Protein AF-D6M3D1-F1 (afdb_monomer)

Mean predicted aligned error: 7.41 Å

Structure (mmCIF, N/CA/C/O backbone):
data_AF-D6M3D1-F1
#
_entry.id   AF-D6M3D1-F1
#
loop_
_atom_site.group_PDB
_atom_site.id
_atom_site.type_symbol
_atom_site.label_atom_id
_atom_site.label_alt_id
_atom_site.label_comp_id
_atom_site.label_asym_id
_atom_site.label_entity_id
_atom_site.label_seq_id
_atom_site.pdbx_PDB_ins_code
_atom_site.Cartn_x
_atom_site.Cartn_y
_atom_site.Cartn_z
_atom_site.occupancy
_atom_site.B_iso_or_equiv
_atom_site.auth_seq_id
_atom_site.auth_comp_id
_atom_site.auth_asym_id
_atom_site.auth_atom_id
_atom_site.pdbx_PDB_model_num
ATOM 1 N N . MET A 1 1 ? -21.989 2.930 -2.222 1.00 42.53 1 MET A N 1
ATOM 2 C CA . MET A 1 1 ? -20.893 2.356 -3.030 1.00 42.53 1 MET A CA 1
ATOM 3 C C . MET A 1 1 ? -19.712 2.123 -2.105 1.00 42.53 1 MET A C 1
ATOM 5 O O . MET A 1 1 ? -19.308 3.063 -1.435 1.00 42.53 1 MET A O 1
ATOM 9 N N . LEU A 1 2 ? -19.244 0.880 -1.983 1.00 46.50 2 LEU A N 1
ATOM 10 C CA . LEU A 1 2 ? -18.088 0.535 -1.147 1.00 46.50 2 LEU A CA 1
ATOM 11 C C . LEU A 1 2 ? -16.801 0.974 -1.871 1.00 46.50 2 LEU A C 1
ATOM 13 O O . LEU A 1 2 ? -16.704 0.818 -3.087 1.00 46.50 2 LEU A O 1
ATOM 17 N N . ARG A 1 3 ? -15.863 1.591 -1.142 1.00 58.75 3 ARG A N 1
ATOM 18 C CA . ARG A 1 3 ? -14.652 2.229 -1.692 1.00 58.75 3 ARG A CA 1
ATOM 19 C C . ARG A 1 3 ? -13.687 1.204 -2.290 1.00 58.75 3 ARG A C 1
ATOM 21 O O . ARG A 1 3 ? -13.501 0.133 -1.718 1.00 58.75 3 ARG A O 1
ATOM 28 N N . GLN A 1 4 ? -13.034 1.560 -3.398 1.00 58.00 4 GLN A N 1
ATOM 29 C CA . GLN A 1 4 ? -11.990 0.733 -4.003 1.00 58.00 4 GLN A CA 1
ATOM 30 C C . GLN A 1 4 ? -10.593 1.175 -3.531 1.00 58.00 4 GLN A C 1
ATOM 32 O O . GLN A 1 4 ? -10.290 2.369 -3.536 1.00 58.00 4 GLN A O 1
ATOM 37 N N . PRO A 1 5 ? -9.724 0.239 -3.127 1.00 56.03 5 PRO A N 1
ATOM 38 C CA . PRO A 1 5 ? -8.331 0.546 -2.837 1.00 56.03 5 PRO A CA 1
ATOM 39 C C . PRO A 1 5 ? -7.579 0.931 -4.128 1.00 56.03 5 PRO A C 1
ATOM 41 O O . PRO A 1 5 ? -7.774 0.308 -5.173 1.00 56.03 5 PRO A O 1
ATOM 44 N N . GLY A 1 6 ? -6.759 1.990 -4.063 1.00 57.44 6 GLY A N 1
ATOM 45 C CA . GLY A 1 6 ? -6.112 2.628 -5.224 1.00 57.44 6 GLY A CA 1
ATOM 46 C C . GLY A 1 6 ? -6.870 3.821 -5.844 1.00 57.44 6 GLY A C 1
ATOM 47 O O . GLY A 1 6 ? -6.588 4.177 -6.986 1.00 57.44 6 GLY A O 1
ATOM 48 N N . SER A 1 7 ? -7.847 4.403 -5.131 1.00 55.56 7 SER A N 1
ATOM 49 C CA . SER A 1 7 ? -8.522 5.673 -5.488 1.00 55.56 7 SER A CA 1
ATOM 50 C C . SER A 1 7 ? -7.601 6.891 -5.245 1.00 55.56 7 SER A C 1
ATOM 52 O O . SER A 1 7 ? -6.604 6.743 -4.540 1.00 55.56 7 SER A O 1
ATOM 54 N N . PRO A 1 8 ? -7.900 8.099 -5.771 1.00 55.38 8 PRO A N 1
ATOM 55 C CA . PRO A 1 8 ? -7.046 9.280 -5.624 1.00 55.38 8 PRO A CA 1
ATOM 56 C C . PRO A 1 8 ? -6.716 9.630 -4.163 1.00 55.38 8 PRO A C 1
ATOM 58 O O . PRO A 1 8 ? -7.561 9.505 -3.274 1.00 55.38 8 PRO A O 1
ATOM 61 N N . GLU A 1 9 ? -5.510 10.166 -3.947 1.00 53.28 9 GLU A N 1
ATOM 62 C CA . GLU A 1 9 ? -4.896 10.507 -2.646 1.00 53.28 9 GLU A CA 1
ATOM 63 C C . GLU A 1 9 ? -5.840 11.290 -1.698 1.00 53.28 9 GLU A C 1
ATOM 65 O O . GLU A 1 9 ? -5.887 11.048 -0.490 1.00 53.28 9 GLU A O 1
ATOM 70 N N . GLY A 1 10 ? -6.679 12.179 -2.249 1.00 52.38 10 GLY A N 1
ATOM 71 C CA . GLY A 1 10 ? -7.634 12.994 -1.484 1.00 52.38 10 GLY A CA 1
ATOM 72 C C . GLY A 1 10 ? -8.799 12.218 -0.853 1.00 52.38 10 GLY A C 1
ATOM 73 O O . GLY A 1 10 ? -9.329 12.629 0.181 1.00 52.38 10 GLY A O 1
ATOM 74 N N . GLU A 1 11 ? -9.193 11.076 -1.418 1.00 62.41 11 GLU A N 1
ATOM 75 C CA . GLU A 1 11 ? -10.293 10.274 -0.876 1.00 62.41 11 GLU A CA 1
ATOM 76 C C . GLU A 1 11 ? -9.828 9.415 0.300 1.00 62.41 11 GLU A C 1
ATOM 78 O O . GLU A 1 11 ? -10.554 9.293 1.294 1.00 62.41 11 GLU A O 1
ATOM 83 N N . LEU A 1 12 ? -8.611 8.865 0.232 1.00 75.44 12 LEU A N 1
ATOM 84 C CA . LEU A 1 12 ? -8.022 8.106 1.333 1.00 75.44 12 LEU A CA 1
ATOM 85 C C . LEU A 1 12 ? -7.823 8.987 2.564 1.00 75.44 12 LEU A C 1
ATOM 87 O O . LEU A 1 12 ? -8.212 8.591 3.660 1.00 75.44 12 LEU A O 1
ATOM 91 N N . TYR A 1 13 ? -7.339 10.215 2.372 1.00 71.50 13 TYR A N 1
ATOM 92 C CA . TYR A 1 13 ? -7.210 11.192 3.449 1.00 71.50 13 TYR A CA 1
ATOM 93 C C . TYR A 1 13 ? -8.528 11.398 4.219 1.00 71.50 13 TYR A C 1
ATOM 95 O O . TYR A 1 13 ? -8.532 11.416 5.450 1.00 71.50 13 TYR A O 1
ATOM 103 N N . GLY A 1 14 ? -9.667 11.482 3.519 1.00 78.12 14 GLY A N 1
ATOM 104 C CA . GLY A 1 14 ? -10.984 11.612 4.153 1.00 78.12 14 GLY A CA 1
ATOM 105 C C . GLY A 1 14 ? -11.396 10.390 4.985 1.00 78.12 14 GLY A C 1
ATOM 106 O O . GLY A 1 14 ? -11.951 10.548 6.071 1.00 78.12 14 GLY A O 1
ATOM 107 N N . LEU A 1 15 ? -11.087 9.175 4.514 1.00 79.69 15 LEU A N 1
ATOM 108 C CA . LEU A 1 15 ? -11.326 7.936 5.270 1.00 79.69 15 LEU A CA 1
ATOM 109 C C . LEU A 1 15 ? -10.464 7.895 6.531 1.00 79.69 15 LEU A C 1
ATOM 111 O O . LEU A 1 15 ? -10.976 7.728 7.636 1.00 79.69 15 LEU A O 1
ATOM 115 N N . VAL A 1 16 ? -9.165 8.108 6.353 1.00 82.81 16 VAL A N 1
ATOM 116 C CA . VAL A 1 16 ? -8.160 8.122 7.415 1.00 82.81 16 VAL A CA 1
ATOM 117 C C . VAL A 1 16 ? -8.542 9.129 8.496 1.00 82.81 16 VAL A C 1
ATOM 119 O O . VAL A 1 16 ? -8.526 8.811 9.683 1.00 82.81 16 VA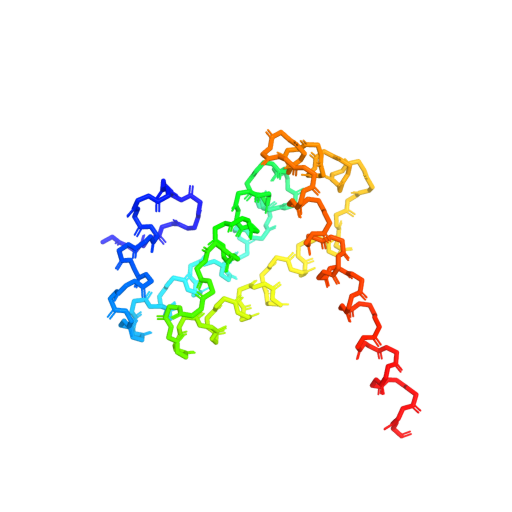L A O 1
ATOM 122 N N . ARG A 1 17 ? -8.956 10.336 8.090 1.00 80.31 17 ARG A N 1
ATOM 123 C CA . ARG A 1 17 ? -9.335 11.404 9.017 1.00 80.31 17 ARG A CA 1
ATOM 124 C C . ARG A 1 17 ? -10.647 11.135 9.746 1.00 80.31 17 ARG A C 1
ATOM 126 O O . ARG A 1 17 ? -10.777 11.605 10.879 1.00 80.31 17 ARG A O 1
ATOM 133 N N . SER A 1 18 ? -11.586 10.425 9.115 1.00 83.12 18 SER A N 1
ATOM 134 C CA . SER A 1 18 ? -12.863 10.060 9.739 1.00 83.12 18 SER A CA 1
ATOM 135 C C . SER A 1 18 ? -12.665 9.155 10.954 1.00 83.12 18 SER A C 1
ATOM 137 O O . SER A 1 18 ? -13.399 9.288 11.928 1.00 83.12 18 SER A O 1
ATOM 139 N N . GLY A 1 19 ? -11.658 8.271 10.915 1.00 80.50 19 GLY A N 1
ATOM 140 C CA . GLY A 1 19 ? -11.394 7.299 11.977 1.00 80.50 19 GLY A CA 1
ATOM 141 C C . GLY A 1 19 ? -12.546 6.319 12.223 1.00 80.50 19 GLY A C 1
ATOM 142 O O . GLY A 1 19 ? -12.542 5.642 13.248 1.00 80.50 19 GLY A O 1
ATOM 143 N N . ASP A 1 20 ? -13.526 6.262 11.318 1.00 86.56 20 ASP A N 1
ATOM 144 C CA . ASP A 1 20 ? -14.721 5.442 11.465 1.00 86.56 20 ASP A CA 1
ATOM 145 C C . ASP A 1 20 ? -14.351 3.955 11.304 1.00 86.56 20 ASP A C 1
ATOM 147 O O . ASP A 1 20 ? -13.884 3.554 10.229 1.00 86.56 20 ASP A O 1
ATOM 151 N N . PRO A 1 21 ? -14.530 3.131 12.352 1.00 83.12 21 PRO A N 1
ATOM 152 C CA . PRO A 1 21 ? -14.122 1.734 12.326 1.00 83.12 21 PRO A CA 1
ATOM 153 C C . PRO A 1 21 ? -14.888 0.913 11.284 1.00 83.12 21 PRO A C 1
ATOM 155 O O . PRO A 1 21 ? -14.296 0.010 10.694 1.00 83.12 21 PRO A O 1
ATOM 158 N N . ASP A 1 22 ? -16.151 1.238 10.997 1.00 85.62 22 ASP A N 1
ATOM 159 C CA . ASP A 1 22 ? -16.956 0.500 10.020 1.00 85.62 22 ASP A CA 1
ATOM 160 C C . ASP A 1 22 ? -16.494 0.815 8.594 1.00 85.62 22 ASP A C 1
ATOM 162 O O . ASP A 1 22 ? -16.389 -0.080 7.749 1.00 85.62 22 ASP A O 1
ATOM 166 N N . LEU A 1 23 ? -16.140 2.076 8.324 1.00 87.31 23 LEU A N 1
ATOM 167 C CA . LEU A 1 23 ? -15.572 2.465 7.031 1.00 87.31 23 LEU A CA 1
ATOM 168 C C . LEU A 1 23 ? -14.176 1.871 6.817 1.00 87.31 23 LEU A C 1
ATOM 170 O O . LEU A 1 23 ? -13.853 1.453 5.701 1.00 87.31 23 LEU A O 1
ATOM 174 N N . LEU A 1 24 ? -13.356 1.820 7.868 1.00 87.50 24 LEU A N 1
ATOM 175 C CA . LEU A 1 24 ? -12.031 1.202 7.826 1.00 87.50 24 LEU A CA 1
ATOM 176 C C . LEU A 1 24 ? -12.126 -0.313 7.615 1.00 87.50 24 LEU A C 1
ATOM 178 O O . LEU A 1 24 ? -11.445 -0.840 6.735 1.00 87.50 24 LEU A O 1
ATOM 182 N N . ALA A 1 25 ? -13.028 -0.995 8.324 1.00 86.75 25 ALA A N 1
ATOM 183 C CA . ALA A 1 25 ? -13.275 -2.425 8.148 1.00 86.75 25 ALA A CA 1
ATOM 184 C C . ALA A 1 25 ? -13.824 -2.747 6.750 1.00 86.75 25 ALA A C 1
ATOM 186 O O . ALA A 1 25 ? -13.404 -3.718 6.119 1.00 86.75 25 ALA A O 1
ATOM 187 N N . ALA A 1 26 ? -14.724 -1.915 6.219 1.00 87.50 26 ALA A N 1
ATOM 188 C CA . ALA A 1 26 ? -15.231 -2.065 4.857 1.00 87.50 26 ALA A CA 1
ATOM 189 C C . ALA A 1 26 ? -14.122 -1.894 3.805 1.00 87.50 26 ALA A C 1
ATOM 191 O O . ALA A 1 26 ? -14.079 -2.639 2.822 1.00 87.50 26 ALA A O 1
ATOM 192 N N . TYR A 1 27 ? -13.215 -0.937 4.015 1.00 87.56 27 TYR A N 1
ATOM 193 C CA . TYR A 1 27 ? -12.051 -0.737 3.154 1.00 87.56 27 TYR A CA 1
ATOM 194 C C . TYR A 1 27 ? -11.073 -1.915 3.233 1.00 87.56 27 TYR A C 1
ATOM 196 O O . TYR A 1 27 ? -10.630 -2.412 2.195 1.00 87.56 27 TYR A O 1
ATOM 204 N N . GLU A 1 28 ? -10.784 -2.410 4.438 1.00 87.56 28 GLU A N 1
ATOM 205 C CA . GLU A 1 28 ? -9.952 -3.598 4.645 1.00 87.56 28 GLU A CA 1
ATOM 206 C C . GLU A 1 28 ? -10.556 -4.826 3.959 1.00 87.56 28 GLU A C 1
ATOM 208 O O . GLU A 1 28 ? -9.863 -5.526 3.221 1.00 87.56 28 GLU A O 1
ATOM 213 N N . HIS A 1 29 ? -11.862 -5.046 4.116 1.00 86.31 29 HIS A N 1
ATOM 214 C CA . HIS A 1 29 ? -12.562 -6.144 3.462 1.00 86.31 29 HIS A CA 1
ATOM 215 C C . HIS A 1 29 ? -12.487 -6.046 1.932 1.00 86.31 29 HIS A C 1
ATOM 217 O O . HIS A 1 29 ? -12.224 -7.047 1.266 1.00 86.31 29 HIS A O 1
ATOM 223 N N . ALA A 1 30 ? -12.672 -4.849 1.366 1.00 86.56 30 ALA A N 1
ATOM 224 C CA . ALA A 1 30 ? -12.549 -4.623 -0.073 1.00 86.56 30 ALA A CA 1
ATOM 225 C C . ALA A 1 30 ? -11.120 -4.888 -0.580 1.00 86.56 30 ALA A C 1
ATOM 227 O O . ALA A 1 30 ? -10.945 -5.512 -1.628 1.00 86.56 30 ALA A O 1
ATOM 228 N N . ALA A 1 31 ? -10.100 -4.468 0.173 1.00 85.31 31 ALA A N 1
ATOM 229 C CA . ALA A 1 31 ? -8.697 -4.740 -0.138 1.00 85.31 31 ALA A CA 1
ATOM 230 C C . ALA A 1 31 ? -8.327 -6.223 0.037 1.00 85.31 31 ALA A C 1
ATOM 232 O O . ALA A 1 31 ? -7.473 -6.738 -0.680 1.00 85.31 31 ALA A O 1
ATOM 233 N N . GLY A 1 32 ? -8.983 -6.932 0.955 1.00 85.62 32 GLY A N 1
ATOM 234 C CA . GLY A 1 32 ? -8.786 -8.362 1.191 1.00 85.62 32 GLY A CA 1
ATOM 235 C C . GLY A 1 32 ? -9.359 -9.272 0.102 1.00 85.62 32 GLY A C 1
ATOM 236 O O . GLY A 1 32 ? -9.107 -10.477 0.126 1.00 85.62 32 GLY A O 1
ATOM 237 N N . GLN A 1 33 ? -10.117 -8.733 -0.859 1.00 88.44 33 GLN A N 1
ATOM 238 C CA . GLN A 1 33 ? -10.734 -9.545 -1.903 1.00 88.44 33 GLN A CA 1
ATOM 239 C C . GLN A 1 33 ? -9.685 -10.195 -2.826 1.00 88.44 33 GLN A C 1
ATOM 241 O O . GLN A 1 33 ? -8.729 -9.530 -3.242 1.00 88.44 33 GLN A O 1
ATOM 246 N N . PRO A 1 34 ? -9.869 -11.468 -3.236 1.00 84.44 34 PRO A N 1
ATOM 247 C CA . PRO A 1 34 ? -8.899 -12.189 -4.067 1.00 84.44 34 PRO A CA 1
ATOM 248 C C . PRO A 1 34 ? -8.534 -11.457 -5.364 1.00 84.44 34 PRO A C 1
ATOM 250 O O . PRO A 1 34 ? -7.356 -11.383 -5.716 1.00 84.44 34 PRO A O 1
ATOM 253 N N . ALA A 1 35 ? -9.528 -10.847 -6.018 1.00 85.94 35 ALA A N 1
ATOM 254 C CA . ALA A 1 35 ? -9.347 -10.070 -7.243 1.00 85.94 35 ALA A CA 1
ATOM 255 C C . ALA A 1 35 ? -8.394 -8.878 -7.050 1.00 85.94 35 ALA A C 1
ATOM 257 O O . ALA A 1 35 ? -7.602 -8.554 -7.935 1.00 85.94 35 ALA A O 1
ATOM 258 N N . PHE A 1 36 ? -8.418 -8.243 -5.874 1.00 86.94 36 PHE A N 1
ATOM 259 C CA . PHE A 1 36 ? -7.491 -7.160 -5.566 1.00 86.94 36 PHE A CA 1
ATOM 260 C C . PHE A 1 36 ? -6.066 -7.686 -5.366 1.00 86.94 36 PHE A C 1
ATOM 262 O O . PHE A 1 36 ? -5.112 -7.123 -5.899 1.00 86.94 36 PHE A O 1
ATOM 269 N N . GLY A 1 37 ? -5.918 -8.826 -4.687 1.00 86.44 37 GLY A N 1
ATOM 270 C CA . GLY A 1 37 ? -4.631 -9.509 -4.557 1.00 86.44 37 GLY A CA 1
ATOM 271 C C . GLY A 1 37 ? -4.025 -9.928 -5.902 1.00 86.44 37 GLY A C 1
ATOM 272 O O . GLY A 1 37 ? -2.814 -9.821 -6.088 1.00 86.44 37 GLY A O 1
ATOM 273 N N . GLU A 1 38 ? -4.838 -10.382 -6.857 1.00 88.38 38 GLU A N 1
ATOM 274 C CA . GLU A 1 38 ? -4.395 -10.670 -8.229 1.00 88.38 38 GLU A CA 1
ATOM 275 C C . GLU A 1 38 ? -3.923 -9.413 -8.952 1.00 88.38 38 GLU A C 1
ATOM 277 O O . GLU A 1 38 ? -2.828 -9.412 -9.521 1.00 88.38 38 GLU A O 1
ATOM 282 N N . ARG A 1 39 ? -4.684 -8.320 -8.844 1.00 89.19 39 ARG A N 1
ATOM 283 C CA . ARG A 1 39 ? -4.301 -7.024 -9.407 1.00 89.19 39 ARG A CA 1
ATOM 284 C C . ARG A 1 39 ? -2.969 -6.528 -8.846 1.00 89.19 39 ARG A C 1
ATOM 286 O O . ARG A 1 39 ? -2.105 -6.130 -9.617 1.00 89.19 39 ARG A O 1
ATOM 293 N N . LEU A 1 40 ? -2.744 -6.645 -7.536 1.00 89.62 40 LEU A N 1
ATOM 294 C CA . LEU A 1 40 ? -1.464 -6.290 -6.909 1.00 89.62 40 LEU A CA 1
ATOM 295 C C . LEU A 1 40 ? -0.283 -7.113 -7.442 1.00 89.62 40 LEU A C 1
ATOM 297 O O . LEU A 1 40 ? 0.831 -6.605 -7.498 1.00 89.62 40 LEU A O 1
ATOM 301 N N . ARG A 1 41 ? -0.498 -8.375 -7.837 1.00 88.38 41 ARG A N 1
ATOM 302 C CA . ARG A 1 41 ? 0.548 -9.219 -8.446 1.00 88.38 41 ARG A CA 1
ATOM 303 C C . ARG A 1 41 ? 0.774 -8.909 -9.924 1.00 88.38 41 ARG A C 1
ATOM 305 O O . ARG A 1 41 ? 1.872 -9.144 -10.427 1.00 88.38 41 ARG A O 1
ATOM 312 N N . ALA A 1 42 ? -0.251 -8.427 -10.619 1.00 89.31 42 ALA A N 1
ATOM 313 C CA . ALA A 1 42 ? -0.192 -8.111 -12.042 1.00 89.31 42 ALA A CA 1
ATOM 314 C C . ALA A 1 42 ? 0.347 -6.697 -12.305 1.00 89.31 42 ALA A C 1
ATOM 316 O O . ALA A 1 42 ? 1.117 -6.505 -13.243 1.00 89.31 42 ALA A O 1
ATOM 317 N N . GLU A 1 43 ? -0.004 -5.727 -11.458 1.00 91.31 43 GLU A N 1
ATOM 318 C CA . GLU A 1 43 ? 0.222 -4.296 -11.676 1.00 91.31 43 GLU A CA 1
ATOM 319 C C . GLU A 1 43 ? 1.172 -3.701 -10.618 1.00 91.31 43 GLU A C 1
ATOM 321 O O . GLU A 1 43 ? 0.737 -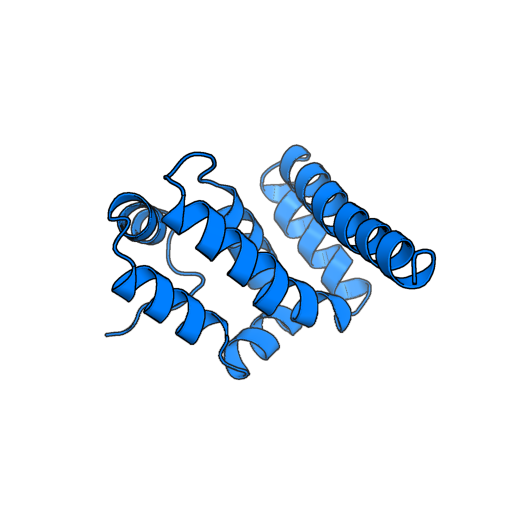3.345 -9.516 1.00 91.31 43 GLU A O 1
ATOM 326 N N . PRO A 1 44 ? 2.470 -3.531 -10.939 1.00 89.31 44 PRO A N 1
ATOM 327 C CA . PRO A 1 44 ? 3.447 -2.958 -10.012 1.00 89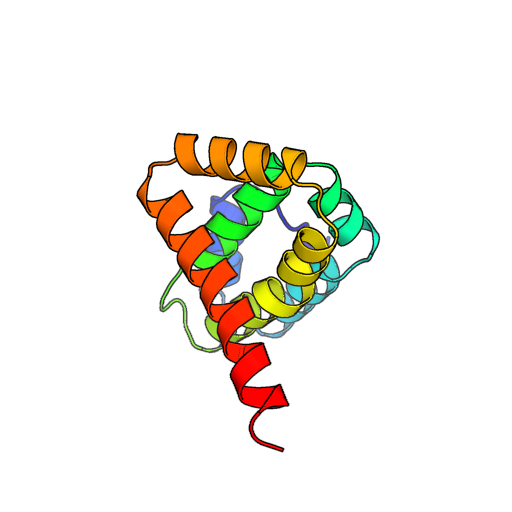.31 44 PRO A CA 1
ATOM 328 C C . PRO A 1 44 ? 3.101 -1.535 -9.553 1.00 89.31 44 PRO A C 1
ATOM 330 O O . PRO A 1 44 ? 3.353 -1.194 -8.400 1.00 89.31 44 PRO A O 1
ATOM 333 N N . ALA A 1 45 ? 2.499 -0.722 -10.428 1.00 87.94 45 ALA A N 1
ATOM 334 C CA . ALA A 1 45 ? 2.088 0.648 -10.117 1.00 87.94 45 ALA A CA 1
ATOM 335 C C . ALA A 1 45 ? 0.981 0.690 -9.053 1.00 87.94 45 ALA A C 1
ATOM 337 O O . ALA A 1 45 ? 1.070 1.459 -8.098 1.00 87.94 45 ALA A O 1
ATOM 338 N N . THR A 1 46 ? -0.014 -0.197 -9.155 1.00 87.31 46 THR A N 1
ATOM 339 C CA . THR A 1 46 ? -1.084 -0.328 -8.154 1.00 87.31 46 THR A CA 1
ATOM 340 C C . THR A 1 46 ? -0.510 -0.747 -6.797 1.00 87.31 46 THR A C 1
ATOM 342 O O . THR A 1 46 ? -0.873 -0.178 -5.768 1.00 87.31 46 THR A O 1
ATOM 345 N N . ALA A 1 47 ? 0.441 -1.687 -6.778 1.00 89.88 47 ALA A N 1
ATOM 346 C CA . ALA A 1 47 ? 1.114 -2.106 -5.549 1.00 89.88 47 ALA A CA 1
ATOM 347 C C . ALA A 1 47 ? 1.990 -1.001 -4.929 1.00 89.88 47 ALA A C 1
ATOM 349 O O . ALA A 1 47 ? 1.988 -0.833 -3.707 1.00 89.88 47 ALA A O 1
ATOM 350 N N . ALA A 1 48 ? 2.706 -0.229 -5.751 1.00 90.50 48 ALA A N 1
ATOM 351 C CA . ALA A 1 48 ? 3.489 0.919 -5.301 1.00 90.50 48 ALA A CA 1
ATOM 352 C C . ALA A 1 48 ? 2.596 2.028 -4.722 1.00 90.50 48 ALA A C 1
ATOM 354 O O . ALA A 1 48 ? 2.889 2.529 -3.636 1.00 90.50 48 ALA A O 1
ATOM 355 N N . GLY A 1 49 ? 1.490 2.355 -5.398 1.00 88.81 49 GLY A N 1
ATOM 356 C CA . GLY A 1 49 ? 0.496 3.321 -4.927 1.00 88.81 49 GLY A CA 1
ATOM 357 C C . GLY A 1 49 ? -0.079 2.926 -3.570 1.00 88.81 49 GLY A C 1
ATOM 358 O O . GLY A 1 49 ? 0.030 3.692 -2.622 1.00 88.81 49 GLY A O 1
ATOM 359 N N . CYS A 1 50 ? -0.547 1.680 -3.428 1.00 89.88 50 CYS A N 1
ATOM 360 C CA . CYS A 1 50 ? -1.088 1.184 -2.157 1.00 89.88 50 CYS A CA 1
ATOM 361 C C . CYS A 1 50 ? -0.061 1.231 -1.019 1.00 89.88 50 CYS A C 1
ATOM 363 O O . CYS A 1 50 ? -0.407 1.563 0.112 1.00 89.88 50 CYS A O 1
ATOM 365 N N . PHE A 1 51 ? 1.210 0.916 -1.296 1.00 90.62 51 PHE A N 1
ATOM 366 C CA . PHE A 1 51 ? 2.258 1.038 -0.282 1.00 90.62 51 PHE A CA 1
ATOM 367 C C . PHE A 1 51 ? 2.438 2.490 0.177 1.00 90.62 51 PHE A C 1
ATOM 369 O O . PHE A 1 51 ? 2.525 2.740 1.380 1.00 90.62 51 PHE A O 1
ATOM 376 N N . VAL A 1 52 ? 2.492 3.440 -0.760 1.00 89.06 52 VAL A N 1
ATOM 377 C CA . VAL A 1 52 ? 2.616 4.870 -0.441 1.00 89.06 52 VAL A CA 1
ATOM 378 C C . VAL A 1 52 ? 1.408 5.328 0.366 1.00 89.06 52 VAL A C 1
ATOM 380 O O . VAL A 1 52 ? 1.576 5.809 1.478 1.00 89.06 52 VAL A O 1
ATOM 383 N N . ASP A 1 53 ? 0.210 5.072 -0.137 1.00 86.56 53 ASP A N 1
ATOM 384 C CA . ASP A 1 53 ? -1.072 5.428 0.466 1.00 86.56 53 ASP A CA 1
ATOM 385 C C . ASP A 1 53 ? -1.215 4.927 1.908 1.00 86.56 53 ASP A C 1
ATOM 387 O O . ASP A 1 53 ? -1.533 5.682 2.830 1.00 86.56 53 ASP A O 1
ATOM 391 N N . TRP A 1 54 ? -0.929 3.646 2.145 1.00 89.44 54 TRP A N 1
ATOM 392 C CA . TRP A 1 54 ? -1.087 3.051 3.473 1.00 89.44 54 TRP A CA 1
ATOM 393 C C . TRP A 1 54 ? -0.005 3.500 4.455 1.00 89.44 54 TRP A C 1
ATOM 395 O O . TRP A 1 54 ? -0.217 3.435 5.667 1.00 89.44 54 TRP A O 1
ATOM 405 N N . THR A 1 55 ? 1.130 4.002 3.961 1.00 87.44 55 THR A N 1
ATOM 406 C CA . THR A 1 55 ? 2.219 4.533 4.795 1.00 87.44 55 THR A CA 1
ATOM 407 C C . THR A 1 55 ? 2.260 6.063 4.872 1.00 87.44 55 THR A C 1
ATOM 409 O O . THR A 1 55 ? 3.019 6.601 5.679 1.00 87.44 55 THR A O 1
ATOM 412 N N . ALA A 1 56 ? 1.424 6.772 4.106 1.00 83.88 56 ALA A N 1
ATOM 413 C CA . ALA A 1 56 ? 1.434 8.233 3.988 1.00 83.88 56 ALA A CA 1
ATOM 414 C C . ALA A 1 56 ? 0.920 8.970 5.234 1.00 83.88 56 ALA A C 1
ATOM 416 O O . ALA A 1 56 ? 1.197 10.157 5.403 1.00 83.88 56 ALA A O 1
ATOM 417 N N . HIS A 1 57 ? 0.185 8.289 6.117 1.00 79.19 57 HIS A N 1
ATOM 418 C CA . HIS A 1 57 ? -0.492 8.922 7.252 1.00 79.19 57 HIS A CA 1
ATOM 419 C C . HIS A 1 57 ? -0.045 8.364 8.615 1.00 79.19 57 HIS A C 1
ATOM 421 O O . HIS A 1 57 ? -0.865 7.807 9.354 1.00 79.19 57 HIS A O 1
ATOM 427 N N . PRO A 1 58 ? 1.246 8.490 8.980 1.00 71.88 58 PRO A N 1
ATOM 428 C CA . PRO A 1 58 ? 1.689 8.146 10.325 1.00 71.88 58 PRO A CA 1
ATOM 429 C C . PRO A 1 58 ? 1.007 9.068 11.348 1.00 71.88 58 PRO A C 1
ATOM 431 O O . PRO A 1 58 ? 0.955 10.283 11.155 1.00 71.88 58 PRO A O 1
ATOM 434 N N . GLY A 1 59 ? 0.469 8.502 12.432 1.00 69.62 59 GLY A N 1
ATOM 435 C CA . GLY A 1 59 ? -0.174 9.281 13.494 1.00 69.62 59 GLY A CA 1
ATOM 436 C C . GLY A 1 59 ? -1.603 9.748 13.199 1.00 69.62 59 GLY A C 1
ATOM 437 O O . GLY A 1 59 ? -2.136 10.561 13.950 1.00 69.62 59 GLY A O 1
ATOM 438 N N . ALA A 1 60 ? -2.269 9.219 12.166 1.00 78.06 60 ALA A N 1
ATOM 439 C CA . ALA A 1 60 ? -3.695 9.479 11.926 1.00 78.06 60 ALA A CA 1
ATOM 440 C C . ALA A 1 60 ? -4.648 8.824 12.952 1.00 78.06 60 ALA A C 1
ATOM 442 O O . ALA A 1 60 ? -5.868 8.871 12.799 1.00 78.06 60 ALA A O 1
ATOM 443 N N . GLY A 1 61 ? -4.094 8.242 14.014 1.00 81.56 61 GLY A N 1
ATOM 444 C CA . GLY A 1 61 ? -4.820 7.631 15.115 1.00 81.56 61 GLY A CA 1
ATOM 445 C C . GLY A 1 61 ? -4.710 6.105 15.121 1.00 81.56 61 GLY A C 1
ATOM 446 O O . GLY A 1 61 ? -4.396 5.488 14.100 1.00 81.56 61 GLY A O 1
ATOM 447 N N . PRO A 1 62 ? -5.000 5.475 16.273 1.00 83.50 62 PRO A N 1
ATOM 448 C CA . PRO A 1 62 ? -4.766 4.046 16.482 1.00 83.50 62 PRO A CA 1
ATOM 449 C C . PRO A 1 62 ? -5.605 3.149 15.559 1.00 83.50 62 PRO A C 1
ATOM 451 O O . PRO A 1 62 ? -5.151 2.075 15.175 1.00 83.50 62 PRO A O 1
ATOM 454 N N . ALA A 1 63 ? -6.804 3.589 15.160 1.00 84.50 63 ALA A N 1
ATOM 455 C CA . ALA A 1 63 ? -7.666 2.838 14.245 1.00 84.50 63 ALA A CA 1
ATOM 456 C C . ALA A 1 63 ? -7.056 2.726 12.837 1.00 84.50 63 ALA A C 1
ATOM 458 O O . ALA A 1 63 ? -7.026 1.641 12.252 1.00 84.50 63 ALA A O 1
ATOM 459 N N . TRP A 1 64 ? -6.510 3.827 12.309 1.00 87.56 64 TRP A N 1
ATOM 460 C CA . TRP A 1 64 ? -5.810 3.807 11.026 1.00 87.56 64 TRP A CA 1
ATOM 461 C C . TRP A 1 64 ? -4.497 3.034 11.110 1.00 87.56 64 TRP A C 1
ATOM 463 O O . TRP A 1 64 ? -4.196 2.266 10.204 1.00 87.56 64 TRP A O 1
ATOM 473 N N . GLU A 1 65 ? -3.731 3.180 12.193 1.00 86.81 65 GLU A N 1
ATOM 474 C CA . GLU A 1 65 ? -2.482 2.429 12.367 1.00 86.81 65 GLU A CA 1
ATOM 475 C C . GLU A 1 65 ? -2.723 0.914 12.375 1.00 86.81 65 GLU A C 1
ATOM 477 O O . GLU A 1 65 ? -2.007 0.176 11.694 1.00 86.81 65 GLU A O 1
ATOM 482 N N . ALA A 1 66 ? -3.771 0.455 13.067 1.00 87.00 66 ALA A N 1
ATOM 483 C CA . ALA A 1 66 ? -4.184 -0.944 13.047 1.00 87.00 66 ALA A CA 1
ATOM 484 C C . ALA A 1 66 ? -4.623 -1.393 11.641 1.00 87.00 66 ALA A C 1
ATOM 486 O O . ALA A 1 66 ? -4.169 -2.431 11.159 1.00 87.00 66 ALA A O 1
ATOM 487 N N . THR A 1 67 ? -5.441 -0.584 10.961 1.00 89.44 67 THR A N 1
ATOM 488 C CA . THR A 1 67 ? -5.939 -0.882 9.606 1.00 89.44 67 THR A CA 1
ATOM 489 C C . THR A 1 67 ? -4.799 -0.934 8.585 1.00 89.44 67 THR A C 1
ATOM 491 O O . THR A 1 67 ? -4.684 -1.885 7.819 1.00 89.44 67 THR A O 1
ATOM 494 N N . SER A 1 68 ? -3.898 0.051 8.597 1.00 89.69 68 SER A N 1
ATOM 495 C CA . SER A 1 68 ? -2.716 0.103 7.732 1.00 89.69 68 SER A CA 1
ATOM 496 C C . SER A 1 68 ? -1.802 -1.102 7.965 1.00 89.69 68 SER A C 1
ATOM 498 O O . SER A 1 68 ? -1.371 -1.748 7.006 1.00 89.69 68 SER A O 1
ATOM 500 N N . ALA A 1 69 ? -1.567 -1.480 9.226 1.00 88.25 69 ALA A N 1
ATOM 501 C CA . ALA A 1 69 ? -0.804 -2.681 9.546 1.00 88.25 69 ALA A CA 1
ATOM 502 C C . ALA A 1 69 ? -1.475 -3.951 8.991 1.00 88.25 69 ALA A C 1
ATOM 504 O O . ALA A 1 69 ? -0.791 -4.778 8.382 1.00 88.25 69 ALA A O 1
ATOM 505 N N . ALA A 1 70 ? -2.797 -4.086 9.142 1.00 89.56 70 ALA A N 1
ATOM 506 C CA . ALA A 1 70 ? -3.562 -5.217 8.619 1.00 89.56 70 ALA A CA 1
ATOM 507 C C . ALA A 1 70 ? -3.520 -5.291 7.083 1.00 89.56 70 ALA A C 1
ATOM 509 O O . ALA A 1 70 ? -3.264 -6.355 6.521 1.00 89.56 70 ALA A O 1
ATOM 510 N N . LEU A 1 7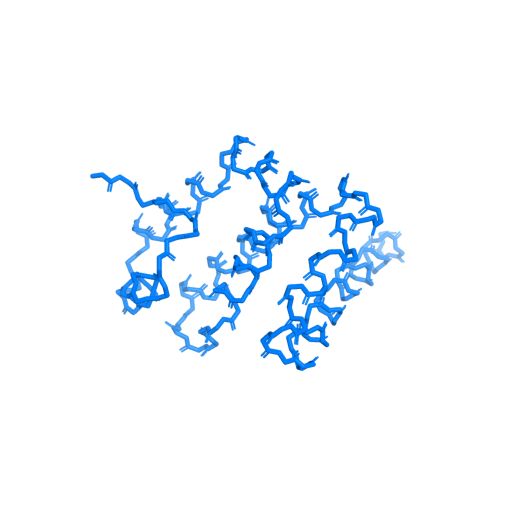1 ? -3.652 -4.158 6.393 1.00 91.06 71 LEU A N 1
ATOM 511 C CA . LEU A 1 71 ? -3.553 -4.061 4.935 1.00 91.06 71 LEU A CA 1
ATOM 512 C C . LEU A 1 71 ? -2.153 -4.432 4.422 1.00 91.06 71 LEU A C 1
ATOM 514 O O . LEU A 1 71 ? -2.001 -5.249 3.506 1.00 91.06 71 LEU A O 1
ATOM 518 N N . LEU A 1 72 ? -1.102 -3.881 5.032 1.00 91.25 72 LEU A N 1
ATOM 519 C CA . LEU A 1 72 ? 0.279 -4.187 4.658 1.00 91.25 72 LEU A CA 1
ATOM 520 C C . LEU A 1 72 ? 0.593 -5.675 4.864 1.00 91.25 72 LEU A C 1
ATOM 522 O O . LEU A 1 72 ? 1.162 -6.324 3.979 1.00 91.25 72 LEU A O 1
ATOM 526 N N . ASP A 1 73 ? 0.212 -6.234 6.011 1.00 89.00 73 ASP A N 1
ATOM 527 C CA . ASP A 1 73 ? 0.583 -7.594 6.402 1.00 89.00 73 ASP A CA 1
ATOM 528 C C . ASP A 1 73 ? -0.326 -8.674 5.805 1.00 89.00 73 ASP A C 1
ATOM 530 O O . ASP A 1 73 ? 0.163 -9.770 5.497 1.00 89.00 73 ASP A O 1
ATOM 534 N N . GLY A 1 74 ? -1.611 -8.367 5.639 1.00 87.50 74 GLY A N 1
ATOM 535 C CA . GLY A 1 74 ? -2.667 -9.270 5.186 1.00 87.50 74 GLY A CA 1
ATOM 536 C C . GLY A 1 74 ? -2.962 -9.204 3.689 1.00 87.50 74 GLY A C 1
ATOM 537 O O . GLY A 1 74 ? -3.375 -10.213 3.123 1.00 87.50 74 GLY A O 1
ATOM 538 N N . VAL A 1 75 ? -2.686 -8.078 3.020 1.00 90.38 75 VAL A N 1
ATOM 539 C CA . VAL A 1 75 ? -2.999 -7.895 1.589 1.00 90.38 75 VAL A CA 1
ATOM 540 C C . VAL A 1 75 ? -1.731 -7.746 0.751 1.00 90.38 75 VAL A C 1
ATOM 542 O O . VAL A 1 75 ? -1.436 -8.590 -0.104 1.00 90.38 75 VAL A O 1
ATOM 545 N N . LEU A 1 76 ? -0.926 -6.714 1.020 1.00 89.81 76 LEU A N 1
ATOM 546 C CA . LEU A 1 76 ? 0.228 -6.399 0.172 1.00 89.81 76 LEU A CA 1
ATOM 547 C C . LEU A 1 76 ? 1.334 -7.448 0.309 1.00 89.81 76 LEU A C 1
ATOM 549 O O . LEU A 1 76 ? 1.886 -7.934 -0.679 1.00 89.81 76 LEU A O 1
ATOM 553 N N . ARG A 1 77 ? 1.653 -7.855 1.538 1.00 89.06 77 ARG A N 1
ATOM 554 C CA . ARG A 1 77 ? 2.723 -8.823 1.792 1.00 89.06 77 ARG A CA 1
ATOM 555 C C . ARG A 1 77 ? 2.466 -10.190 1.140 1.00 89.06 77 ARG A C 1
ATOM 557 O O . ARG A 1 77 ? 3.415 -10.729 0.564 1.00 89.06 77 ARG A O 1
ATOM 564 N N . PRO A 1 78 ? 1.268 -10.799 1.216 1.00 89.00 78 PRO A N 1
ATOM 565 C CA . PRO A 1 78 ? 0.986 -12.036 0.492 1.00 89.00 78 PRO A CA 1
ATOM 566 C C . PRO A 1 78 ? 1.090 -11.885 -1.026 1.00 89.00 78 PRO A C 1
ATOM 568 O O . PRO A 1 78 ? 1.665 -12.765 -1.666 1.00 89.00 78 PRO A O 1
ATOM 571 N N . ALA A 1 79 ? 0.614 -10.773 -1.595 1.00 88.94 79 ALA A N 1
ATOM 572 C CA . ALA A 1 79 ? 0.728 -10.511 -3.030 1.00 88.94 79 ALA A CA 1
ATOM 573 C C . ALA A 1 79 ? 2.201 -10.453 -3.478 1.00 88.94 79 ALA A C 1
ATOM 575 O O . ALA A 1 79 ? 2.613 -11.187 -4.381 1.00 88.94 79 ALA A O 1
ATOM 576 N N . LEU A 1 80 ? 3.028 -9.677 -2.770 1.00 88.06 80 LEU A N 1
ATOM 577 C CA . LEU A 1 80 ? 4.449 -9.513 -3.088 1.00 88.06 80 LEU A CA 1
ATOM 578 C C . LEU A 1 80 ? 5.288 -10.769 -2.830 1.00 88.06 80 LEU A C 1
ATOM 580 O O . LEU A 1 80 ? 6.319 -10.964 -3.467 1.00 88.06 80 LEU A O 1
ATOM 584 N N . ARG A 1 81 ? 4.849 -11.659 -1.932 1.00 85.38 81 ARG A N 1
ATOM 585 C CA . ARG A 1 81 ? 5.540 -12.933 -1.671 1.00 85.38 81 ARG A CA 1
ATOM 586 C C . ARG A 1 81 ? 5.554 -13.847 -2.893 1.00 85.38 81 ARG A C 1
ATOM 588 O O . ARG A 1 81 ? 6.539 -14.541 -3.114 1.00 85.38 81 ARG A O 1
ATOM 595 N N . SER A 1 82 ? 4.460 -13.854 -3.646 1.00 83.88 82 SER A N 1
ATOM 596 C CA . SER A 1 82 ? 4.325 -14.595 -4.904 1.00 83.88 82 SER A CA 1
ATOM 597 C C . SER A 1 82 ? 4.816 -13.812 -6.125 1.00 83.88 82 SER A C 1
ATOM 599 O O . SER A 1 82 ? 4.791 -14.344 -7.231 1.00 83.88 82 SER A O 1
ATOM 601 N N . ALA A 1 83 ? 5.225 -12.552 -5.954 1.00 86.44 83 ALA A N 1
ATOM 602 C CA . ALA A 1 83 ? 5.612 -11.702 -7.069 1.00 86.44 83 ALA A CA 1
ATOM 603 C C . ALA A 1 83 ? 6.971 -12.111 -7.649 1.00 86.44 83 ALA A C 1
ATOM 605 O O . ALA A 1 83 ? 7.906 -12.487 -6.938 1.00 86.44 83 ALA A O 1
ATOM 606 N N . SER A 1 84 ? 7.093 -11.997 -8.971 1.00 88.69 84 SER A N 1
ATOM 607 C CA . SER A 1 84 ? 8.350 -12.250 -9.667 1.00 88.69 84 SER A CA 1
ATOM 608 C C . SER A 1 84 ? 9.391 -11.172 -9.346 1.00 88.69 84 SER A C 1
ATOM 610 O O . SER A 1 84 ? 9.071 -10.039 -8.973 1.00 88.69 84 SER A O 1
ATOM 612 N N . ARG A 1 85 ? 10.674 -11.485 -9.567 1.00 89.12 85 ARG A N 1
ATOM 613 C CA . ARG A 1 85 ? 11.756 -10.498 -9.416 1.00 89.12 85 ARG A CA 1
ATOM 614 C C . ARG A 1 85 ? 11.566 -9.284 -10.335 1.00 89.12 85 ARG A C 1
ATOM 616 O O . ARG A 1 85 ? 11.915 -8.177 -9.940 1.00 89.12 85 ARG A O 1
ATOM 623 N N . ALA A 1 86 ? 11.010 -9.496 -11.531 1.00 91.06 86 ALA A N 1
ATOM 624 C CA . ALA A 1 86 ? 10.703 -8.431 -12.483 1.00 91.06 86 ALA A CA 1
ATOM 625 C C . ALA A 1 86 ? 9.611 -7.497 -11.945 1.00 91.06 86 ALA A C 1
ATOM 627 O O . ALA A 1 86 ? 9.789 -6.283 -11.965 1.00 91.06 86 ALA A O 1
ATOM 628 N N . HIS A 1 8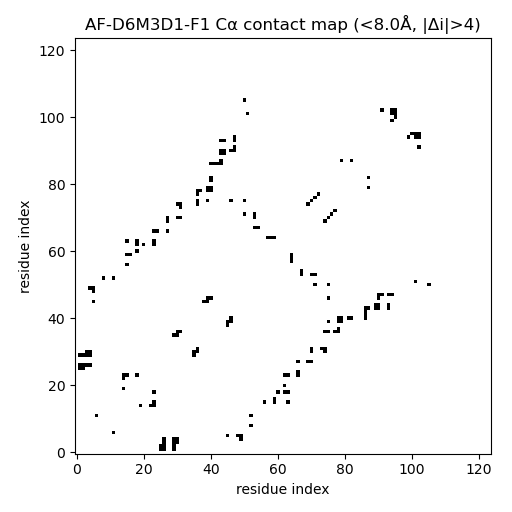7 ? 8.545 -8.057 -11.367 1.00 92.69 87 HIS A N 1
ATOM 629 C CA . HIS A 1 87 ? 7.490 -7.273 -10.728 1.00 92.69 87 HIS A CA 1
ATOM 630 C C . HIS A 1 87 ? 8.041 -6.426 -9.567 1.00 92.69 87 HIS A C 1
ATOM 632 O O . HIS A 1 87 ? 7.792 -5.228 -9.501 1.00 92.69 87 HIS A O 1
ATOM 638 N N . LEU A 1 88 ? 8.869 -7.010 -8.692 1.00 90.56 88 LEU A N 1
ATOM 639 C CA . LEU A 1 88 ? 9.502 -6.275 -7.586 1.00 90.56 88 LEU A CA 1
ATOM 640 C C . LEU A 1 88 ? 10.502 -5.204 -8.058 1.00 90.56 88 LEU A C 1
ATOM 642 O O . LEU A 1 88 ? 10.742 -4.224 -7.354 1.00 90.56 88 LEU A O 1
ATOM 646 N N . ALA A 1 89 ? 11.138 -5.389 -9.216 1.00 92.56 89 ALA A N 1
ATOM 647 C CA . ALA A 1 89 ? 11.995 -4.368 -9.814 1.00 92.56 89 ALA A CA 1
ATOM 648 C C . ALA A 1 89 ? 11.167 -3.203 -10.371 1.00 92.56 89 ALA A C 1
ATOM 650 O O . ALA A 1 89 ? 11.489 -2.056 -10.073 1.00 92.56 89 ALA A O 1
ATOM 651 N N . ALA A 1 90 ? 10.081 -3.497 -11.090 1.00 93.31 90 ALA A N 1
ATOM 652 C CA . ALA A 1 90 ? 9.154 -2.488 -11.594 1.00 93.31 90 ALA A CA 1
ATOM 653 C C . ALA A 1 90 ? 8.507 -1.696 -10.448 1.00 93.31 90 ALA A C 1
ATOM 655 O O . ALA A 1 90 ? 8.549 -0.475 -10.460 1.00 93.31 90 ALA A O 1
ATOM 656 N N . LEU A 1 91 ? 8.034 -2.371 -9.395 1.00 93.00 91 LEU A N 1
ATOM 657 C CA . LEU A 1 91 ? 7.477 -1.718 -8.205 1.00 93.00 91 LEU A CA 1
ATOM 658 C C . LEU A 1 91 ? 8.481 -0.742 -7.578 1.00 93.00 91 LEU A C 1
ATOM 660 O O . LEU A 1 91 ? 8.133 0.385 -7.241 1.00 93.00 91 LEU A O 1
ATOM 664 N N . ARG A 1 92 ? 9.751 -1.146 -7.444 1.00 92.62 92 ARG A N 1
ATOM 665 C CA . ARG A 1 92 ? 10.801 -0.254 -6.927 1.00 92.62 92 ARG A CA 1
ATOM 666 C C . ARG A 1 92 ? 11.073 0.931 -7.853 1.00 92.62 92 ARG A C 1
ATOM 668 O O . ARG A 1 92 ? 11.365 2.005 -7.340 1.00 92.62 92 ARG A O 1
ATOM 675 N N . ALA A 1 93 ? 10.972 0.755 -9.170 1.00 92.50 93 ALA A N 1
ATOM 676 C CA . ALA A 1 93 ? 11.096 1.853 -10.126 1.00 92.50 93 ALA A CA 1
ATOM 677 C C . ALA A 1 93 ? 9.945 2.865 -9.977 1.00 92.50 93 ALA A C 1
ATOM 679 O O . ALA A 1 93 ? 10.206 4.063 -9.904 1.00 92.50 93 ALA A O 1
ATOM 680 N N . GLU A 1 94 ? 8.707 2.388 -9.815 1.00 93.31 94 GLU A N 1
ATOM 681 C CA . GLU A 1 94 ? 7.540 3.240 -9.532 1.00 93.31 94 GLU A CA 1
ATOM 682 C C . GLU A 1 94 ? 7.715 4.020 -8.219 1.00 93.31 94 GLU A C 1
ATOM 684 O O . GLU A 1 94 ? 7.498 5.229 -8.159 1.00 93.31 94 GLU A O 1
ATOM 689 N N . LEU A 1 95 ? 8.197 3.362 -7.158 1.00 91.44 95 LEU A N 1
ATOM 690 C CA . LEU A 1 95 ? 8.506 4.046 -5.898 1.00 91.44 95 LEU A CA 1
ATOM 691 C C . LEU A 1 95 ? 9.629 5.079 -6.059 1.00 91.44 95 LEU A C 1
ATOM 693 O O . LEU A 1 95 ? 9.548 6.161 -5.477 1.00 91.44 95 LEU A O 1
ATOM 697 N N . ALA A 1 96 ? 10.662 4.760 -6.843 1.00 90.81 96 ALA A N 1
ATOM 698 C CA . ALA A 1 96 ? 11.790 5.652 -7.093 1.00 90.81 96 ALA A CA 1
ATOM 699 C C . ALA A 1 96 ? 11.371 6.929 -7.834 1.00 90.81 96 ALA A C 1
ATOM 701 O O . ALA A 1 96 ? 11.952 7.980 -7.566 1.00 90.81 96 ALA A O 1
ATOM 702 N N . ALA A 1 97 ? 10.337 6.871 -8.683 1.00 89.38 97 ALA A N 1
ATOM 703 C CA . ALA A 1 97 ? 9.768 8.053 -9.335 1.00 89.38 97 ALA A CA 1
ATOM 704 C C . ALA A 1 97 ? 9.228 9.081 -8.319 1.00 89.38 97 ALA A C 1
ATOM 706 O O . ALA A 1 97 ? 9.310 10.283 -8.553 1.00 89.38 97 ALA A O 1
ATOM 707 N N . GLY A 1 98 ? 8.749 8.621 -7.157 1.00 82.12 98 GLY A N 1
ATOM 708 C CA . GLY A 1 98 ? 8.351 9.472 -6.028 1.00 82.12 98 GLY A CA 1
ATOM 709 C C . GLY A 1 98 ? 9.477 9.804 -5.037 1.00 82.12 98 GLY A C 1
ATOM 710 O O . GLY A 1 98 ? 9.234 10.481 -4.037 1.00 82.12 98 GLY A O 1
ATOM 711 N N . GLY A 1 99 ? 10.700 9.327 -5.286 1.00 86.81 99 GLY A N 1
ATOM 712 C CA . GLY A 1 99 ? 11.908 9.636 -4.522 1.00 86.81 99 GLY A CA 1
ATOM 713 C C . GLY A 1 99 ? 12.545 8.437 -3.796 1.00 86.81 99 GLY A C 1
ATOM 714 O O . GLY A 1 99 ? 11.866 7.487 -3.399 1.00 86.81 99 GLY A O 1
ATOM 715 N N . PRO A 1 100 ? 13.868 8.490 -3.534 1.00 84.94 100 PRO A N 1
ATOM 716 C CA . PRO A 1 100 ? 14.637 7.365 -2.983 1.00 84.94 100 PRO A CA 1
ATOM 717 C C . PRO A 1 100 ? 14.211 6.957 -1.564 1.00 84.94 100 PRO A C 1
ATOM 719 O O . PRO A 1 100 ? 14.361 5.801 -1.172 1.00 84.94 100 PRO A O 1
ATOM 722 N N . HIS A 1 101 ? 13.625 7.879 -0.794 1.00 87.62 101 HIS A N 1
ATOM 723 C CA . HIS A 1 101 ? 13.094 7.590 0.539 1.00 87.62 101 HIS A CA 1
ATOM 724 C C . HIS A 1 101 ? 11.964 6.548 0.505 1.00 87.62 101 HIS A C 1
ATOM 726 O O . HIS A 1 101 ? 11.873 5.728 1.416 1.00 87.62 101 HIS A O 1
ATOM 732 N N . ARG A 1 102 ? 11.142 6.519 -0.556 1.00 89.06 102 ARG A N 1
ATOM 733 C CA . ARG A 1 102 ? 10.044 5.547 -0.705 1.00 89.06 102 ARG A CA 1
ATOM 734 C C . ARG A 1 102 ? 10.574 4.134 -0.911 1.00 89.06 102 ARG A C 1
ATOM 736 O O . ARG A 1 102 ? 10.071 3.194 -0.299 1.00 89.06 102 ARG A O 1
ATOM 743 N N . VAL A 1 103 ? 11.635 4.000 -1.710 1.00 90.44 103 VAL A N 1
ATOM 744 C CA . VAL A 1 103 ? 12.338 2.726 -1.914 1.00 90.44 103 VAL A CA 1
ATOM 745 C C . VAL A 1 103 ? 12.947 2.242 -0.600 1.00 90.44 103 VAL A C 1
ATOM 747 O O . VAL A 1 103 ? 12.727 1.095 -0.219 1.00 90.44 103 VAL A O 1
ATOM 750 N N . ASN A 1 104 ? 13.629 3.120 0.140 1.00 88.88 104 ASN A N 1
ATOM 751 C CA . ASN A 1 104 ? 14.222 2.769 1.434 1.00 88.88 104 ASN A CA 1
ATOM 752 C C . ASN A 1 104 ? 13.165 2.326 2.459 1.00 88.88 104 ASN A C 1
ATOM 754 O O . ASN A 1 104 ? 13.355 1.315 3.137 1.00 88.88 104 ASN A O 1
ATOM 758 N N . SER A 1 105 ? 12.037 3.037 2.556 1.00 89.19 105 SER A N 1
ATOM 759 C CA . SER A 1 105 ? 10.916 2.658 3.428 1.00 89.19 105 SER A CA 1
ATOM 760 C C . SER A 1 105 ? 10.330 1.299 3.048 1.00 89.19 105 SER A C 1
ATOM 762 O O . SER A 1 105 ? 10.101 0.456 3.921 1.00 89.19 105 SER A O 1
ATOM 764 N N . PHE A 1 106 ? 10.141 1.054 1.749 1.00 89.19 106 PHE A N 1
ATOM 765 C CA . PHE A 1 106 ? 9.674 -0.230 1.236 1.00 89.19 106 PHE A CA 1
ATOM 766 C C . PHE A 1 106 ? 10.646 -1.363 1.563 1.00 89.19 106 PHE A C 1
ATOM 768 O O . PHE A 1 106 ? 10.233 -2.398 2.085 1.00 89.19 106 PHE A O 1
ATOM 775 N N . GLU A 1 107 ? 11.942 -1.176 1.317 1.00 88.25 107 GLU A N 1
ATOM 776 C CA . GLU A 1 107 ? 12.950 -2.192 1.609 1.00 88.25 107 GLU A CA 1
ATOM 777 C C . GLU A 1 107 ? 13.067 -2.459 3.1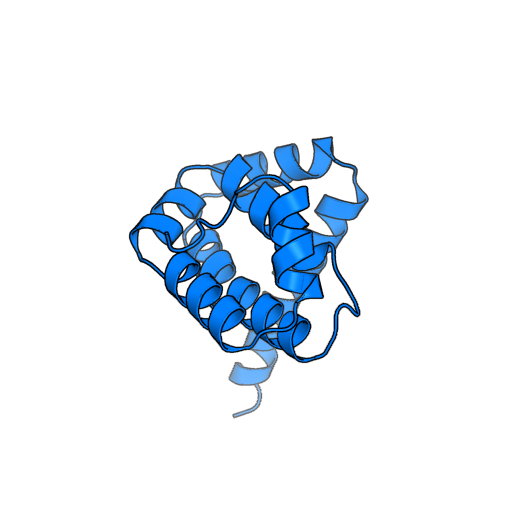12 1.00 88.25 107 GLU A C 1
ATOM 779 O O . GLU A 1 107 ? 13.101 -3.622 3.515 1.00 88.25 107 GLU A O 1
ATOM 784 N N . ALA A 1 108 ? 13.028 -1.424 3.954 1.00 87.94 108 ALA A N 1
ATOM 785 C CA . ALA A 1 108 ? 13.030 -1.578 5.406 1.00 87.94 108 ALA A CA 1
ATOM 786 C C . ALA A 1 108 ? 11.819 -2.390 5.895 1.00 87.94 108 ALA A C 1
ATOM 788 O O . ALA A 1 108 ? 11.976 -3.326 6.686 1.00 87.94 108 ALA A O 1
ATOM 789 N N . TRP A 1 109 ? 10.616 -2.091 5.399 1.00 88.25 109 TRP A N 1
ATOM 790 C CA . TRP A 1 109 ? 9.406 -2.858 5.709 1.00 88.25 109 TRP A CA 1
ATOM 791 C C . TRP A 1 109 ? 9.499 -4.307 5.198 1.00 88.25 109 TRP A C 1
ATOM 793 O O . TRP A 1 109 ? 9.273 -5.266 5.951 1.00 88.25 109 TRP A O 1
ATOM 803 N N . HIS A 1 110 ? 9.912 -4.490 3.943 1.00 83.62 110 HIS A N 1
ATOM 804 C CA . HIS A 1 110 ? 10.020 -5.798 3.302 1.00 83.62 110 HIS A CA 1
ATOM 805 C C . HIS A 1 110 ? 11.093 -6.683 3.970 1.00 83.62 110 HIS A C 1
ATOM 807 O O . HIS A 1 110 ? 10.905 -7.894 4.117 1.00 83.62 110 HIS A O 1
ATOM 813 N N . GLN A 1 111 ? 12.192 -6.099 4.459 1.00 77.81 111 GLN A N 1
ATOM 814 C CA . GLN A 1 111 ? 13.251 -6.805 5.191 1.00 77.81 111 GLN A CA 1
ATOM 815 C C . GLN A 1 111 ? 12.886 -7.098 6.655 1.00 77.81 111 GLN A C 1
ATOM 817 O O . GLN A 1 111 ? 13.080 -8.233 7.103 1.00 77.81 111 GLN A O 1
ATOM 822 N N . ARG A 1 112 ? 12.298 -6.145 7.400 1.00 72.19 112 ARG A N 1
ATOM 823 C CA . ARG A 1 112 ? 11.814 -6.374 8.786 1.00 72.19 112 ARG A CA 1
ATOM 824 C C . ARG A 1 112 ? 10.825 -7.532 8.858 1.00 72.19 112 ARG A C 1
ATOM 826 O O . ARG A 1 112 ? 10.844 -8.328 9.798 1.00 72.19 112 ARG A O 1
ATOM 833 N N . THR A 1 113 ? 10.009 -7.670 7.823 1.00 59.12 113 THR A N 1
ATOM 834 C CA . THR A 1 113 ? 9.088 -8.791 7.628 1.00 59.12 113 THR A CA 1
ATOM 835 C C . THR A 1 113 ? 9.806 -10.140 7.505 1.00 59.12 113 THR A C 1
ATOM 837 O O . THR A 1 113 ? 9.327 -11.158 8.006 1.00 59.12 113 THR A O 1
ATOM 840 N N . ARG A 1 114 ? 10.954 -10.183 6.817 1.00 58.59 114 ARG A N 1
ATOM 841 C CA . ARG A 1 114 ? 11.757 -11.408 6.697 1.00 58.59 114 ARG A CA 1
ATOM 842 C C . ARG A 1 114 ? 12.379 -11.749 8.050 1.00 58.59 114 ARG A C 1
ATOM 844 O O . ARG A 1 114 ? 12.240 -12.883 8.495 1.00 58.59 114 ARG A O 1
ATOM 851 N N . ALA A 1 115 ? 12.964 -10.766 8.736 1.00 55.62 115 ALA A N 1
ATOM 852 C CA . ALA A 1 115 ? 13.616 -10.929 10.041 1.00 55.62 115 ALA A CA 1
ATOM 853 C C . ALA A 1 115 ? 12.660 -11.365 11.173 1.00 55.62 115 ALA A C 1
ATOM 855 O O . ALA A 1 115 ? 13.008 -12.207 11.998 1.00 55.62 115 ALA A O 1
ATOM 856 N N . SER A 1 116 ? 11.430 -10.847 11.202 1.00 55.53 116 SER A N 1
ATOM 857 C CA . SER A 1 116 ? 10.414 -11.205 12.210 1.00 55.53 116 SER A CA 1
ATOM 858 C C . SER A 1 116 ? 9.866 -12.636 12.076 1.00 55.53 116 SER A C 1
ATOM 860 O O . SER A 1 116 ? 9.271 -13.150 13.023 1.00 55.53 116 SER A O 1
ATOM 862 N N . ARG A 1 117 ? 10.092 -13.323 10.944 1.00 54.84 117 ARG A N 1
ATOM 863 C CA . ARG A 1 117 ? 9.802 -14.764 10.807 1.00 54.84 117 ARG A CA 1
ATOM 864 C C . ARG A 1 117 ? 10.904 -15.649 11.380 1.00 54.84 117 ARG A C 1
ATOM 866 O O . ARG A 1 117 ? 10.586 -16.610 12.067 1.00 54.84 117 ARG A O 1
ATOM 873 N N . TRP A 1 118 ? 12.173 -15.293 11.177 1.00 52.09 118 TRP A N 1
ATOM 874 C CA . TRP A 1 118 ? 13.303 -16.021 11.773 1.00 52.09 118 TRP A CA 1
ATOM 875 C C . TRP A 1 118 ? 13.226 -16.036 13.301 1.00 52.09 118 TRP A C 1
ATOM 877 O O . TRP A 1 118 ? 13.465 -17.065 13.919 1.00 52.09 118 TRP A O 1
ATOM 887 N N . ARG A 1 119 ? 12.776 -14.930 13.906 1.00 52.06 119 ARG A N 1
ATOM 888 C CA . ARG A 1 119 ? 12.578 -14.833 15.360 1.00 52.06 119 ARG A CA 1
ATOM 889 C C . ARG A 1 119 ? 11.450 -15.725 15.904 1.00 52.06 119 ARG A C 1
ATOM 891 O O . ARG A 1 119 ? 11.516 -16.118 17.057 1.00 52.06 119 ARG A O 1
ATOM 898 N N . ARG A 1 120 ? 10.436 -16.047 15.088 1.00 55.56 120 ARG A N 1
ATOM 899 C CA . ARG A 1 120 ? 9.340 -16.969 15.454 1.00 55.56 120 ARG A CA 1
ATOM 900 C C . ARG A 1 120 ? 9.683 -18.441 15.222 1.00 55.56 120 ARG A C 1
ATOM 902 O O . ARG A 1 120 ? 9.107 -19.290 15.879 1.00 55.56 120 ARG A O 1
ATOM 909 N N . LEU A 1 121 ? 10.599 -18.735 14.298 1.00 53.78 121 LEU A N 1
ATOM 910 C CA . LEU A 1 121 ? 11.031 -20.103 13.987 1.00 53.78 121 LEU A CA 1
ATOM 911 C C . LEU A 1 121 ? 12.193 -20.588 14.869 1.00 53.78 121 LEU A C 1
ATOM 913 O O . LEU A 1 121 ? 12.351 -21.787 15.039 1.00 53.78 121 LEU A O 1
ATOM 917 N N . LEU A 1 122 ? 13.000 -19.674 15.418 1.00 55.66 122 LEU A N 1
ATOM 918 C CA . LEU A 1 122 ? 14.136 -19.985 16.301 1.00 55.66 122 LEU A CA 1
ATOM 919 C C . LEU A 1 122 ? 13.819 -19.806 17.799 1.00 55.66 122 LEU A C 1
ATOM 921 O O . LEU A 1 122 ? 14.715 -19.934 18.626 1.00 55.66 122 LEU A O 1
ATOM 925 N N . GLY A 1 123 ? 12.579 -19.453 18.141 1.00 48.22 123 GLY A N 1
ATOM 926 C CA . GLY A 1 123 ? 12.139 -19.167 19.511 1.00 48.22 123 GLY A CA 1
ATOM 927 C C . GLY A 1 123 ? 10.887 -19.941 19.921 1.00 48.22 123 GLY A C 1
ATOM 928 O O . GLY A 1 123 ? 10.066 -19.387 20.648 1.00 48.22 123 GLY A O 1
ATO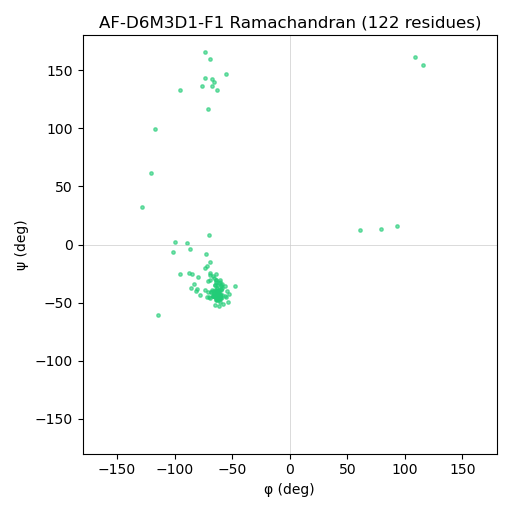M 929 N N . GLY A 1 124 ? 10.717 -21.157 19.392 1.00 41.72 124 GLY A N 1
ATOM 930 C CA . GLY A 1 124 ? 9.702 -22.125 19.817 1.00 41.72 124 GLY A CA 1
ATOM 931 C C . GLY A 1 124 ? 10.34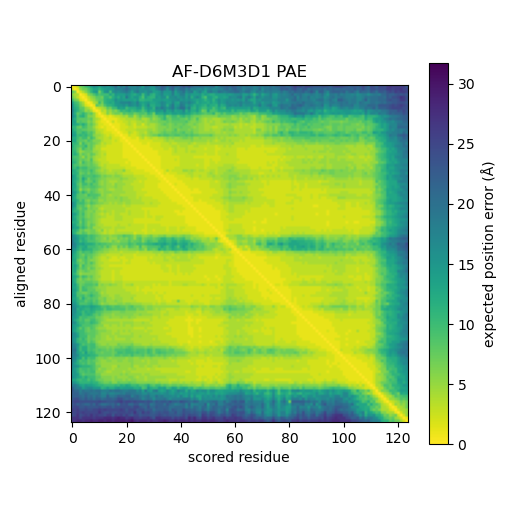5 -23.269 20.579 1.00 41.72 124 GLY A C 1
ATOM 932 O O . GLY A 1 124 ? 11.410 -23.726 20.108 1.00 41.72 124 GLY A O 1
#

Sequence (124 aa):
MLRQPGSPEGELYGLVRSGDPDLLAAYEHAAGQPAFGERLRAEPATAAGCFVDWTAHPGAGPAWEATSAALLDGVLRPALRSASRAHLAALRAELAAGGPHRVNSFEAWHQRTRASRWRRLLGG

Solvent-accessible surface area (backbone atoms only — not comparable to full-atom values): 6922 Å² total; per-residue (Å²): 133,86,65,64,83,81,60,63,75,74,59,54,51,54,54,44,69,63,56,45,65,68,63,50,49,52,41,49,53,50,43,61,32,68,71,47,37,51,45,42,51,72,33,32,60,59,39,34,48,44,52,46,62,59,60,69,58,80,84,58,43,73,63,44,54,53,49,33,50,46,44,46,62,68,31,50,45,58,24,58,70,74,39,51,74,66,46,57,48,49,20,43,50,54,28,40,76,79,32,65,66,50,37,52,53,49,48,52,54,59,46,52,57,55,54,61,48,54,59,59,72,76,68,116

Foldseek 3Di:
DQDAQQPDLVVLVVLLLVLDLVNLVSHLVNLLDVVNLVCLQVPLLSLLSNLCSLPVD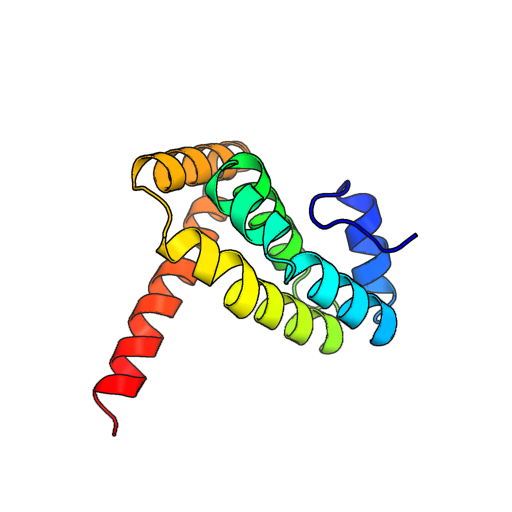PPSDPSSVVSSVCSVVRHSLVSVVPHDPVSVVVNLVSLCVVNPVSNVVVVVVNVVVVVVVVCVVVPD

pLDDT: mean 80.63, std 13.6, range [41.72, 93.31]

Radius of gyration: 14.58 Å; Cα contacts (8 Å, |Δi|>4): 105; chains: 1; bounding box: 36×35×32 Å

Secondary structure (DSSP, 8-state):
-PPPTT--HHHHHHHHHH--HHHHHHHHHHHTSHHHHHHHHH-HHHHHHHHHHHHS-TTS-HHHHHHHHHHIIIIIHHHHHT--HHHHHHHHHHHHHT-HHHHHHHHHHHHHHHHHHHHHHS--